Protein AF-A0AAE1NKJ9-F1 (afdb_monomer_lite)

Organism: NCBI:txid1843537

Secondary structure (DSSP, 8-state):
--------EE---HHHHHHHHHHHHH---S-HHHHHHHSS--HHHHHHHHHTTEE-TTHHHHHHHHHHT---

Se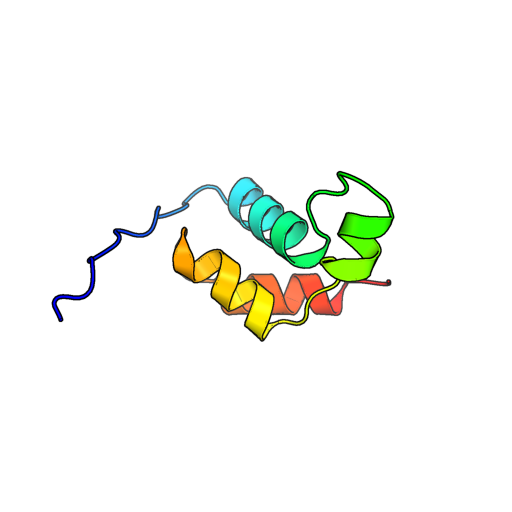quence (72 aa):
MIAEVRFLGVIKDRQYQLDIVLASHRGAGDSDEAVALGGHVGRDKVIDHIMQRYWWRNVTSDVVETIKTCLW

pLDDT: mean 83.91, std 14.44, range [44.59, 97.56]

Structure (mmCIF, N/CA/C/O backbone):
data_AF-A0AAE1NKJ9-F1
#
_entry.id   AF-A0AAE1NKJ9-F1
#
loop_
_atom_site.group_PDB
_atom_site.id
_atom_site.type_symbol
_atom_site.label_atom_id
_atom_site.label_alt_id
_atom_site.label_comp_id
_atom_site.label_asym_id
_atom_site.label_entity_id
_atom_site.label_seq_id
_atom_site.pdbx_PDB_ins_code
_atom_site.Cartn_x
_atom_site.Cartn_y
_atom_site.Cartn_z
_atom_site.occupancy
_atom_site.B_iso_or_equiv
_atom_site.auth_seq_id
_atom_site.auth_comp_id
_atom_site.auth_asym_id
_atom_site.auth_atom_id
_atom_site.pdbx_PDB_model_num
ATOM 1 N N . MET A 1 1 ? -7.299 -29.589 6.088 1.00 44.59 1 MET A N 1
ATOM 2 C CA . MET A 1 1 ? -6.337 -28.481 6.263 1.00 44.59 1 MET A CA 1
ATOM 3 C C . MET A 1 1 ? -7.086 -27.327 6.897 1.00 44.59 1 MET A C 1
ATOM 5 O O . MET A 1 1 ? -8.073 -26.896 6.319 1.00 44.59 1 MET A O 1
ATOM 9 N N . ILE A 1 2 ? -6.6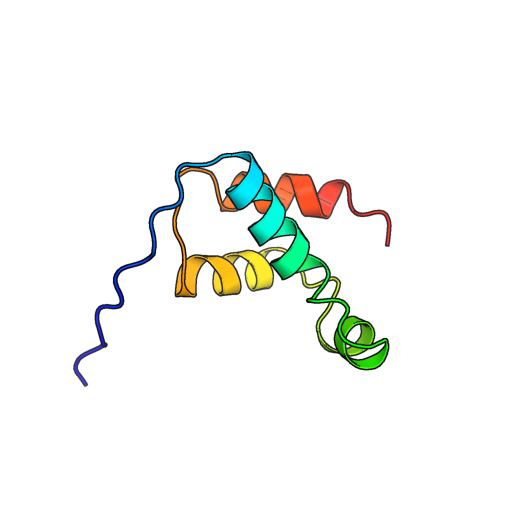93 -26.897 8.093 1.00 47.56 2 ILE A N 1
ATOM 10 C CA . ILE A 1 2 ? -7.268 -25.707 8.730 1.00 47.56 2 ILE A CA 1
ATOM 11 C C . ILE A 1 2 ? -6.432 -24.534 8.219 1.00 47.56 2 ILE A C 1
ATOM 13 O O . ILE A 1 2 ? -5.223 -24.521 8.432 1.00 47.56 2 ILE A O 1
ATOM 17 N N . ALA A 1 3 ? -7.038 -23.614 7.471 1.00 55.62 3 ALA A N 1
ATOM 18 C CA . ALA A 1 3 ? -6.362 -22.385 7.078 1.00 55.62 3 ALA A CA 1
ATOM 19 C C . ALA A 1 3 ? -6.086 -21.563 8.346 1.00 55.62 3 ALA A C 1
ATOM 21 O O . ALA A 1 3 ? -7.011 -21.311 9.120 1.00 55.62 3 ALA A O 1
ATOM 22 N N . GLU A 1 4 ? -4.830 -21.175 8.582 1.00 55.66 4 GLU A N 1
ATOM 23 C CA . GLU A 1 4 ? -4.502 -20.186 9.612 1.00 55.66 4 GLU A CA 1
ATOM 24 C C . GLU A 1 4 ? -5.321 -18.920 9.348 1.00 55.66 4 GLU A C 1
ATOM 26 O O . GLU A 1 4 ? -5.145 -18.252 8.327 1.00 55.66 4 GLU A O 1
ATOM 31 N N . VAL A 1 5 ? -6.217 -18.574 10.272 1.00 56.88 5 VAL A N 1
ATOM 32 C CA . VAL A 1 5 ? -6.906 -17.284 10.242 1.00 56.88 5 VAL A CA 1
ATOM 33 C C . VAL A 1 5 ? -5.900 -16.233 10.697 1.00 56.88 5 VAL A C 1
ATOM 35 O O . VAL A 1 5 ? -5.716 -15.998 11.890 1.00 56.88 5 VAL A O 1
ATOM 38 N N . ARG A 1 6 ? -5.200 -15.620 9.741 1.00 62.03 6 ARG A N 1
ATOM 39 C CA . ARG A 1 6 ? -4.359 -14.453 10.010 1.00 62.03 6 ARG A CA 1
ATOM 40 C C . ARG A 1 6 ? -5.255 -13.231 10.146 1.00 62.03 6 ARG A C 1
ATOM 42 O O . ARG A 1 6 ? -5.918 -12.829 9.193 1.00 62.03 6 ARG A O 1
ATOM 49 N N . PHE A 1 7 ? -5.280 -12.640 11.337 1.00 62.22 7 PHE A N 1
ATOM 50 C CA . PHE A 1 7 ? -5.903 -11.337 11.530 1.00 62.22 7 PHE A CA 1
ATOM 51 C C . PHE A 1 7 ? -5.076 -10.288 10.785 1.00 62.22 7 PHE A C 1
ATOM 53 O O . PHE A 1 7 ? -3.893 -10.108 11.071 1.00 62.22 7 PHE A O 1
ATOM 60 N N . LEU A 1 8 ? -5.694 -9.616 9.815 1.00 71.69 8 LEU A N 1
ATOM 61 C CA . LEU A 1 8 ? -5.061 -8.508 9.106 1.00 71.69 8 LEU A CA 1
ATOM 62 C C . LEU A 1 8 ? -4.899 -7.318 10.050 1.00 71.69 8 LEU A C 1
ATOM 64 O O . LEU A 1 8 ? -5.829 -6.960 10.779 1.00 71.69 8 LEU A O 1
ATOM 68 N N . GLY A 1 9 ? -3.733 -6.674 10.011 1.00 87.25 9 GLY A N 1
ATOM 69 C CA . GLY A 1 9 ? -3.520 -5.413 10.709 1.00 87.25 9 GLY A CA 1
ATOM 70 C C . GLY A 1 9 ? -4.397 -4.324 10.093 1.00 87.25 9 GLY A C 1
ATOM 71 O O . GLY A 1 9 ? -4.166 -3.911 8.957 1.00 87.25 9 GLY A O 1
ATOM 72 N N . VAL A 1 10 ? -5.415 -3.854 10.820 1.00 93.50 10 VAL A N 1
ATOM 73 C CA . VAL A 1 10 ? -6.265 -2.752 10.347 1.00 93.50 10 VAL A CA 1
ATOM 74 C C . VAL A 1 10 ? -5.503 -1.438 10.475 1.00 93.50 10 VAL A C 1
ATOM 76 O O . VAL A 1 10 ? -5.227 -0.982 11.586 1.00 93.50 10 VAL A O 1
ATOM 79 N N . ILE A 1 11 ? -5.201 -0.805 9.342 1.00 95.69 11 ILE A N 1
ATOM 80 C CA . ILE A 1 11 ? -4.451 0.453 9.304 1.00 95.69 11 ILE A CA 1
ATOM 81 C C . ILE A 1 11 ? -5.418 1.628 9.184 1.00 95.69 11 ILE A C 1
ATOM 83 O O . ILE A 1 11 ? -6.176 1.730 8.221 1.00 95.69 11 ILE A O 1
ATOM 87 N N . LYS A 1 12 ? -5.391 2.533 10.168 1.00 94.44 12 LYS A N 1
ATOM 88 C CA . LYS A 1 12 ? -6.248 3.732 10.201 1.00 94.44 12 LYS A CA 1
ATOM 89 C C . LYS A 1 12 ? -5.537 5.004 9.745 1.00 94.44 12 LYS A C 1
ATOM 91 O O . LYS A 1 12 ? -6.207 5.926 9.293 1.00 94.44 12 LYS A O 1
ATOM 96 N N . ASP A 1 13 ? -4.217 5.057 9.892 1.00 96.44 13 ASP A N 1
ATOM 97 C CA . ASP A 1 13 ? -3.431 6.231 9.529 1.00 96.44 13 ASP A CA 1
ATOM 98 C C . ASP A 1 13 ? -3.313 6.362 8.007 1.00 96.44 13 ASP A C 1
ATOM 100 O O . ASP A 1 13 ? -2.921 5.414 7.324 1.00 96.44 13 ASP A O 1
ATOM 104 N N . ARG A 1 14 ? -3.686 7.528 7.470 1.00 96.19 14 ARG A N 1
ATOM 105 C CA . ARG A 1 14 ? -3.765 7.731 6.021 1.00 96.19 14 ARG A CA 1
ATOM 106 C C . ARG A 1 14 ? -2.390 7.795 5.372 1.00 96.19 14 ARG A C 1
ATOM 108 O O . ARG A 1 14 ? -2.224 7.250 4.285 1.00 96.19 14 ARG A O 1
ATOM 115 N N . GLN A 1 15 ? -1.429 8.453 6.014 1.00 95.88 15 GLN A N 1
ATOM 116 C CA . GLN A 1 15 ? -0.087 8.559 5.456 1.00 95.88 15 GLN A CA 1
ATOM 117 C C . GLN A 1 15 ? 0.548 7.172 5.387 1.00 95.88 15 GLN A C 1
ATOM 119 O O . GLN A 1 15 ? 1.025 6.762 4.336 1.00 95.88 15 GLN A O 1
ATOM 124 N N . TYR A 1 16 ? 0.407 6.391 6.454 1.00 95.69 16 TYR A N 1
ATOM 125 C CA . TYR A 1 16 ? 0.949 5.047 6.517 1.00 95.69 16 TYR A CA 1
ATOM 126 C C . TYR A 1 16 ? 0.303 4.089 5.505 1.00 95.69 16 TYR A C 1
ATOM 128 O O . TYR A 1 16 ? 0.993 3.253 4.928 1.00 95.69 16 TYR A O 1
ATOM 136 N N . GLN A 1 17 ? -0.999 4.227 5.216 1.00 96.44 17 GLN A N 1
ATOM 137 C CA . GLN A 1 17 ? -1.634 3.498 4.105 1.00 96.44 17 GLN A CA 1
ATOM 138 C C . GLN A 1 17 ? -0.943 3.792 2.767 1.00 96.44 17 GLN A C 1
ATOM 140 O O . GLN A 1 17 ? -0.642 2.865 2.016 1.00 96.44 17 GLN A O 1
ATOM 145 N N . LEU A 1 18 ? -0.685 5.069 2.470 1.00 94.75 18 LEU A N 1
ATOM 146 C CA . LEU A 1 18 ? -0.032 5.484 1.226 1.00 94.75 18 LEU A CA 1
ATOM 147 C C . LEU A 1 18 ? 1.424 5.013 1.167 1.00 94.75 18 LEU A C 1
ATOM 149 O O . LEU A 1 18 ? 1.862 4.522 0.127 1.00 94.75 18 LEU A O 1
ATOM 153 N N . ASP A 1 19 ? 2.142 5.085 2.287 1.00 93.75 19 ASP A N 1
ATOM 154 C CA . ASP A 1 19 ? 3.519 4.601 2.396 1.00 93.75 19 ASP A CA 1
ATOM 155 C C . ASP A 1 19 ? 3.593 3.091 2.122 1.00 93.75 19 ASP A C 1
ATOM 157 O O . ASP A 1 19 ? 4.452 2.638 1.363 1.00 93.75 19 ASP A O 1
ATOM 161 N N . ILE A 1 20 ? 2.646 2.309 2.660 1.00 93.94 20 ILE A N 1
ATOM 162 C CA . ILE A 1 20 ? 2.529 0.870 2.385 1.00 93.94 20 ILE A CA 1
ATOM 163 C C . ILE A 1 20 ? 2.294 0.614 0.891 1.00 93.94 20 ILE A C 1
ATOM 165 O O . ILE A 1 20 ? 2.930 -0.277 0.324 1.00 93.94 20 ILE A O 1
ATOM 169 N N . VAL A 1 21 ? 1.400 1.367 0.240 1.00 94.62 21 VAL A N 1
ATOM 170 C CA . VAL A 1 21 ? 1.123 1.210 -1.199 1.00 94.62 21 VAL A CA 1
ATOM 171 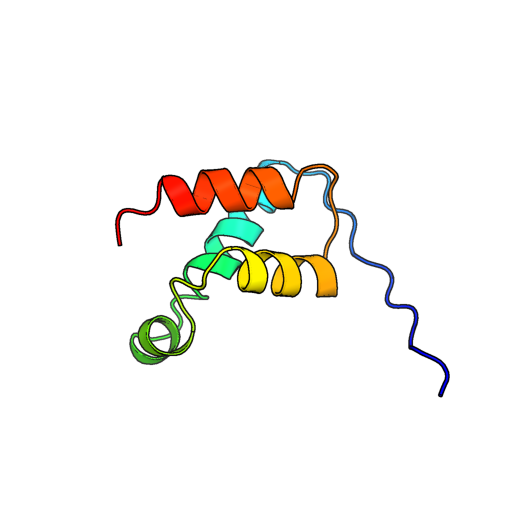C C . VAL A 1 21 ? 2.367 1.521 -2.029 1.00 94.62 21 VAL A C 1
ATOM 173 O O . VAL A 1 21 ? 2.729 0.734 -2.905 1.00 94.62 21 VAL A O 1
ATOM 176 N N . LEU A 1 22 ? 3.050 2.628 -1.731 1.00 91.62 22 LEU A N 1
ATOM 177 C CA . LEU A 1 22 ? 4.262 3.043 -2.435 1.00 91.62 22 LEU A CA 1
ATOM 178 C C . LEU A 1 22 ? 5.385 2.018 -2.282 1.00 91.62 22 LEU A C 1
ATOM 180 O O . LEU A 1 22 ? 5.970 1.616 -3.287 1.00 91.62 22 LEU A O 1
ATOM 184 N N . ALA A 1 23 ? 5.645 1.555 -1.058 1.00 89.25 23 ALA A N 1
ATOM 185 C CA . ALA A 1 23 ? 6.658 0.538 -0.792 1.00 89.25 23 ALA A CA 1
ATOM 186 C C . ALA A 1 23 ? 6.320 -0.794 -1.481 1.00 89.25 23 ALA A C 1
ATOM 188 O O . ALA A 1 23 ? 7.188 -1.432 -2.075 1.00 89.25 23 ALA A O 1
ATOM 189 N N . SER A 1 24 ? 5.044 -1.191 -1.466 1.00 90.25 24 SER A N 1
ATOM 190 C CA . SER A 1 24 ? 4.582 -2.427 -2.109 1.00 90.25 24 SER A CA 1
ATOM 191 C C . SER A 1 24 ? 4.679 -2.376 -3.634 1.00 90.25 24 SER A C 1
ATOM 193 O O . SER A 1 24 ? 4.878 -3.416 -4.256 1.00 90.25 24 SER A O 1
ATOM 195 N N . HIS A 1 25 ? 4.528 -1.191 -4.235 1.00 91.00 25 HIS A N 1
ATOM 196 C CA . HIS A 1 25 ? 4.642 -0.994 -5.678 1.00 91.00 25 HIS A CA 1
ATOM 197 C C . HIS A 1 25 ? 6.096 -0.839 -6.132 1.00 91.00 25 HIS A C 1
ATOM 199 O O . HIS A 1 25 ? 6.504 -1.533 -7.055 1.00 91.00 25 HIS A O 1
ATOM 205 N N . ARG A 1 26 ? 6.882 0.041 -5.501 1.00 85.81 26 ARG A N 1
ATOM 206 C CA . ARG A 1 26 ? 8.259 0.368 -5.923 1.00 85.81 26 ARG A CA 1
ATOM 207 C C . ARG A 1 26 ? 9.297 -0.668 -5.491 1.00 85.81 26 ARG A C 1
ATOM 209 O O . ARG A 1 26 ? 10.359 -0.745 -6.097 1.00 85.81 26 ARG A O 1
ATOM 216 N N . GLY A 1 27 ? 8.981 -1.474 -4.481 1.00 78.88 27 GLY A N 1
ATOM 217 C CA . GLY A 1 27 ? 9.966 -2.291 -3.782 1.00 78.88 27 GLY A CA 1
ATOM 218 C C . GLY A 1 27 ? 10.710 -1.475 -2.722 1.00 78.88 27 GLY A C 1
ATOM 219 O O . GLY A 1 27 ? 10.653 -0.247 -2.702 1.00 78.88 27 GLY A O 1
ATOM 220 N N . ALA A 1 28 ? 11.401 -2.169 -1.817 1.00 67.50 28 ALA A N 1
ATOM 221 C CA . ALA A 1 28 ? 12.082 -1.552 -0.676 1.00 67.50 28 ALA A CA 1
ATOM 222 C C . ALA A 1 28 ? 13.293 -0.678 -1.070 1.00 67.50 28 ALA A C 1
ATOM 224 O O . ALA A 1 28 ? 13.781 0.093 -0.251 1.00 67.50 28 ALA A O 1
ATOM 225 N N . GLY A 1 29 ? 13.748 -0.747 -2.328 1.00 64.00 29 GLY A N 1
ATOM 226 C CA . GLY A 1 29 ? 14.910 0.014 -2.797 1.00 64.00 29 GLY A CA 1
ATOM 227 C C . GLY A 1 29 ? 16.236 -0.484 -2.219 1.00 64.00 29 GLY A C 1
ATOM 228 O O . GLY A 1 29 ? 17.236 0.219 -2.313 1.00 64.00 29 GLY A O 1
ATOM 229 N N . ASP A 1 30 ? 16.244 -1.681 -1.625 1.00 64.88 30 ASP A N 1
ATOM 230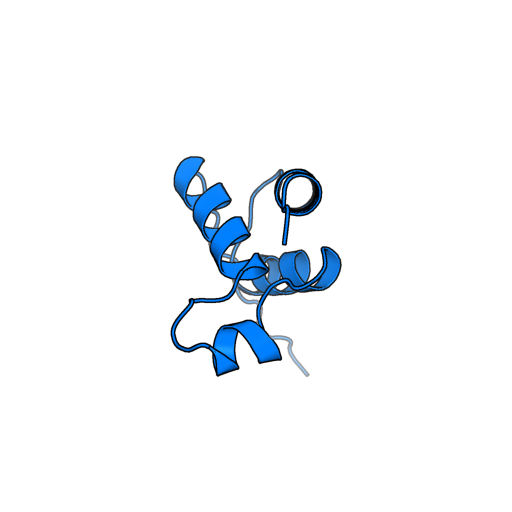 C CA . ASP A 1 30 ? 17.403 -2.248 -0.926 1.00 64.88 30 ASP A CA 1
ATOM 231 C C . ASP A 1 30 ? 18.602 -2.498 -1.863 1.00 64.88 30 ASP A C 1
ATOM 233 O O . ASP A 1 30 ? 19.747 -2.503 -1.414 1.00 64.88 30 ASP A O 1
ATOM 237 N N . SER A 1 31 ? 18.348 -2.697 -3.163 1.00 66.12 31 SER A N 1
ATOM 238 C CA . SER A 1 31 ? 19.356 -2.718 -4.230 1.00 66.12 31 SER A CA 1
ATOM 239 C C . SER A 1 31 ? 18.721 -2.495 -5.611 1.00 66.12 31 SER A C 1
ATOM 241 O O . SER A 1 31 ? 17.504 -2.646 -5.773 1.00 66.12 31 SER A O 1
ATOM 243 N N . ASP A 1 32 ? 19.545 -2.194 -6.620 1.00 68.69 32 ASP A N 1
ATOM 244 C CA . ASP A 1 32 ? 19.111 -2.092 -8.021 1.00 68.69 32 ASP A CA 1
ATOM 245 C C . ASP A 1 32 ? 18.486 -3.409 -8.509 1.00 68.69 32 ASP A C 1
ATOM 247 O O . ASP A 1 32 ? 17.470 -3.403 -9.204 1.00 68.69 32 ASP A O 1
ATOM 251 N N . GLU A 1 33 ? 19.023 -4.556 -8.084 1.00 69.25 33 GLU A N 1
ATOM 252 C CA . GLU A 1 33 ? 18.453 -5.873 -8.375 1.00 69.25 33 GLU A CA 1
ATOM 253 C C . GLU A 1 33 ? 17.092 -6.083 -7.705 1.00 69.25 33 GLU A C 1
ATOM 255 O O . GLU A 1 33 ? 16.196 -6.661 -8.318 1.00 69.25 33 GLU A O 1
ATOM 260 N N . ALA A 1 34 ? 16.899 -5.612 -6.469 1.00 63.34 34 ALA A N 1
ATOM 261 C CA . ALA A 1 34 ? 15.615 -5.723 -5.777 1.00 63.34 34 ALA A CA 1
ATOM 262 C C . ALA A 1 34 ? 14.522 -4.904 -6.483 1.00 63.34 34 ALA A C 1
ATOM 264 O O . ALA A 1 34 ? 13.387 -5.369 -6.626 1.00 63.34 34 ALA A O 1
ATOM 265 N N . VAL A 1 35 ? 14.874 -3.714 -6.977 1.00 65.62 35 VAL A N 1
ATOM 266 C CA . VAL A 1 35 ? 13.981 -2.883 -7.797 1.00 65.62 35 VAL A CA 1
ATOM 267 C C . VAL A 1 35 ? 13.733 -3.538 -9.160 1.00 65.62 35 VAL A C 1
ATOM 269 O O . VAL A 1 35 ? 12.580 -3.645 -9.570 1.00 65.62 35 VAL A O 1
ATOM 272 N N . ALA A 1 36 ? 14.768 -4.052 -9.830 1.00 67.50 36 ALA A N 1
ATOM 273 C CA . ALA A 1 36 ? 14.651 -4.673 -11.153 1.00 67.50 36 ALA A CA 1
ATOM 274 C C . ALA A 1 36 ? 13.852 -5.989 -11.153 1.00 67.50 36 ALA A C 1
ATOM 276 O O . ALA A 1 36 ? 13.143 -6.285 -12.114 1.00 67.50 36 ALA A O 1
ATOM 277 N N . LEU A 1 37 ? 13.959 -6.793 -10.090 1.00 66.19 37 LEU A N 1
ATOM 278 C CA . LEU A 1 37 ? 13.301 -8.102 -9.988 1.00 66.19 37 LEU A CA 1
ATOM 279 C C . LEU A 1 37 ? 11.937 -8.045 -9.285 1.00 66.19 37 LEU A C 1
ATOM 281 O O . LEU A 1 37 ? 11.108 -8.939 -9.476 1.00 66.19 37 LEU A O 1
ATOM 285 N N . GLY A 1 38 ? 11.706 -7.036 -8.440 1.00 64.94 38 GLY A N 1
ATOM 286 C CA . GLY A 1 38 ? 10.565 -7.002 -7.522 1.00 64.94 38 GLY A CA 1
ATOM 287 C C . GLY A 1 38 ? 9.830 -5.667 -7.410 1.00 64.94 38 GLY A C 1
ATOM 288 O O . GLY A 1 38 ? 8.761 -5.647 -6.798 1.00 64.94 38 GLY A O 1
ATOM 289 N N . GLY A 1 39 ? 10.363 -4.588 -7.987 1.00 75.62 39 GLY A N 1
ATOM 290 C CA . GLY A 1 39 ? 9.743 -3.266 -8.031 1.00 75.62 39 GLY A CA 1
ATOM 291 C C . GLY A 1 39 ? 8.808 -3.072 -9.229 1.00 75.62 39 GLY A C 1
ATOM 292 O O . GLY A 1 39 ? 8.689 -3.929 -10.102 1.00 75.62 39 GLY A O 1
ATOM 293 N N . HIS A 1 40 ? 8.099 -1.944 -9.238 1.00 83.00 40 HIS A N 1
ATOM 294 C CA . HIS A 1 40 ? 7.094 -1.551 -10.237 1.00 83.00 40 HIS A CA 1
ATOM 295 C C . HIS A 1 40 ? 6.045 -2.632 -10.533 1.00 83.00 40 HIS A C 1
ATOM 297 O O . HIS A 1 40 ? 5.573 -2.808 -11.658 1.00 83.00 40 HIS A O 1
ATOM 303 N N . VAL A 1 41 ? 5.639 -3.371 -9.501 1.00 86.69 41 VAL A N 1
ATOM 304 C CA . VAL A 1 41 ? 4.669 -4.454 -9.667 1.00 86.69 41 VAL A CA 1
ATOM 305 C C . VAL A 1 41 ? 3.265 -3.913 -9.938 1.00 86.69 41 VAL A C 1
ATOM 307 O O . VAL A 1 41 ? 2.843 -2.893 -9.387 1.00 86.69 41 VAL A O 1
ATOM 310 N N . GLY A 1 42 ? 2.530 -4.618 -10.800 1.00 87.88 42 GLY A N 1
ATOM 311 C CA . GLY A 1 42 ? 1.178 -4.239 -11.202 1.00 87.88 42 GLY A CA 1
ATOM 312 C C . GLY A 1 42 ? 0.147 -4.316 -10.071 1.00 87.88 42 GLY A C 1
ATOM 313 O O . GLY A 1 42 ? 0.363 -4.943 -9.033 1.00 87.88 42 GLY A O 1
ATOM 314 N N . ARG A 1 43 ? -1.015 -3.702 -10.320 1.00 93.12 43 ARG A N 1
ATOM 315 C CA . AR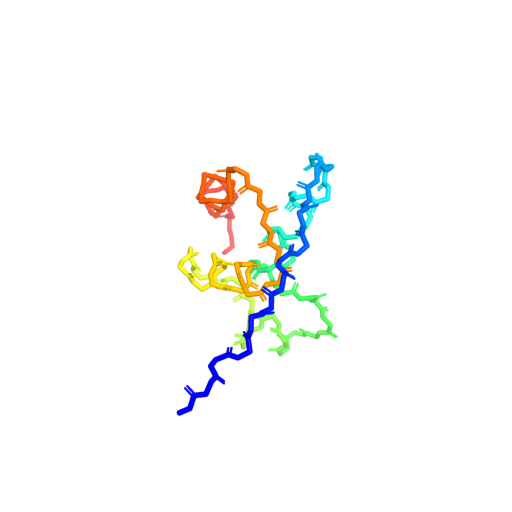G A 1 43 ? -2.125 -3.514 -9.368 1.00 93.12 43 ARG A CA 1
ATOM 316 C C . ARG A 1 43 ? -2.450 -4.749 -8.533 1.00 93.12 43 ARG A C 1
ATOM 318 O O . ARG A 1 43 ? -2.487 -4.657 -7.312 1.00 93.12 43 ARG A O 1
ATOM 325 N N . ASP A 1 44 ? -2.696 -5.878 -9.186 1.00 94.25 44 ASP A N 1
ATOM 326 C CA . ASP A 1 44 ? -3.217 -7.067 -8.505 1.00 94.25 44 ASP A CA 1
ATOM 327 C C . ASP A 1 44 ? -2.178 -7.640 -7.530 1.00 94.25 44 ASP A C 1
ATOM 329 O O . ASP A 1 44 ? -2.506 -7.957 -6.392 1.00 94.25 44 ASP A O 1
ATOM 333 N N . LYS A 1 45 ? -0.893 -7.626 -7.910 1.00 92.06 45 LYS A N 1
ATOM 334 C CA . LYS A 1 45 ? 0.207 -8.066 -7.042 1.00 92.06 45 LYS A CA 1
ATOM 335 C C . LYS A 1 45 ? 0.386 -7.154 -5.825 1.00 92.06 45 LYS A C 1
ATOM 337 O O . LYS A 1 45 ? 0.637 -7.645 -4.728 1.00 92.06 45 LYS A O 1
ATOM 342 N N . VAL A 1 46 ? 0.225 -5.839 -5.998 1.00 94.25 46 VAL A N 1
ATOM 343 C CA . VAL A 1 46 ? 0.252 -4.885 -4.876 1.00 94.25 46 VAL A CA 1
ATOM 344 C C . VAL A 1 46 ? -0.912 -5.139 -3.917 1.00 94.25 46 VAL A C 1
ATOM 346 O O . VAL A 1 46 ? -0.698 -5.211 -2.708 1.00 94.25 46 VAL A O 1
ATOM 349 N N . ILE A 1 47 ? -2.132 -5.313 -4.439 1.00 95.56 47 ILE A N 1
ATOM 350 C CA . ILE A 1 47 ? -3.315 -5.617 -3.620 1.00 95.56 47 ILE A CA 1
ATOM 351 C C . ILE A 1 47 ? -3.094 -6.913 -2.839 1.00 95.56 47 ILE A C 1
ATOM 353 O O . ILE A 1 47 ? -3.307 -6.924 -1.629 1.00 95.56 47 ILE A O 1
ATOM 357 N N . ASP A 1 48 ? -2.601 -7.967 -3.488 1.00 93.56 48 ASP A N 1
ATOM 358 C CA . ASP A 1 48 ? -2.328 -9.248 -2.837 1.00 93.56 48 ASP A CA 1
ATOM 359 C C . ASP A 1 48 ? -1.280 -9.116 -1.723 1.00 93.56 48 ASP A C 1
ATOM 361 O O . ASP A 1 48 ? -1.478 -9.626 -0.619 1.00 93.56 48 ASP A O 1
ATOM 365 N N . HIS A 1 49 ? -0.179 -8.394 -1.962 1.00 91.31 49 HIS A N 1
ATOM 366 C CA . HIS A 1 49 ? 0.856 -8.161 -0.948 1.00 91.31 49 HIS A CA 1
ATOM 367 C C . HIS A 1 49 ? 0.311 -7.451 0.296 1.00 91.31 49 HIS A C 1
ATOM 369 O O . HIS A 1 49 ? 0.645 -7.839 1.424 1.00 91.31 49 HIS A O 1
ATOM 375 N N . ILE A 1 50 ? -0.527 -6.432 0.085 1.00 93.56 50 ILE A N 1
ATOM 376 C CA . ILE A 1 50 ? -1.158 -5.654 1.151 1.00 93.56 50 ILE A CA 1
ATOM 377 C C . ILE A 1 50 ? -2.159 -6.530 1.902 1.00 93.56 50 ILE A C 1
ATOM 379 O O . ILE A 1 50 ? -2.047 -6.674 3.116 1.00 93.56 50 ILE A O 1
ATOM 383 N N . MET A 1 51 ? -3.086 -7.170 1.190 1.00 93.06 51 MET A N 1
ATOM 384 C CA . MET A 1 51 ? -4.199 -7.931 1.765 1.00 93.06 51 MET A CA 1
ATOM 385 C C . MET A 1 51 ? -3.766 -9.219 2.478 1.00 93.06 51 MET A C 1
ATOM 387 O O . MET A 1 51 ? -4.564 -9.810 3.195 1.00 93.06 51 MET A O 1
ATOM 391 N N . GLN A 1 52 ? -2.509 -9.648 2.335 1.00 90.94 52 GLN A N 1
ATOM 392 C CA . GLN A 1 52 ? -1.914 -10.718 3.146 1.00 90.94 52 GLN A CA 1
ATOM 393 C C . GLN A 1 52 ? -1.545 -10.286 4.577 1.00 90.94 52 GLN A C 1
ATOM 395 O O . GLN A 1 52 ? -1.316 -11.147 5.429 1.00 90.94 52 GLN A O 1
ATOM 400 N N . ARG A 1 53 ? -1.401 -8.979 4.836 1.00 91.12 53 ARG A N 1
ATOM 401 C CA . ARG A 1 53 ? -0.809 -8.438 6.079 1.00 91.12 53 ARG A CA 1
ATOM 402 C C . ARG A 1 53 ? -1.644 -7.325 6.707 1.00 91.12 53 ARG A C 1
ATOM 404 O O . ARG A 1 53 ? -1.707 -7.216 7.931 1.00 91.12 53 ARG A O 1
ATOM 411 N N . TYR A 1 54 ? -2.294 -6.522 5.877 1.00 94.75 54 TYR A N 1
ATOM 412 C CA . TYR A 1 54 ? -2.957 -5.285 6.251 1.00 94.75 54 TYR A CA 1
ATOM 413 C C . TYR A 1 54 ? -4.350 -5.198 5.642 1.00 94.75 54 TYR A C 1
ATOM 415 O O . TYR A 1 54 ? -4.666 -5.855 4.652 1.00 94.75 54 TYR A O 1
ATOM 423 N N . TRP A 1 55 ? -5.184 -4.345 6.229 1.00 94.62 55 TRP A N 1
ATOM 424 C CA . TRP A 1 55 ? -6.494 -4.031 5.679 1.00 94.62 55 TRP A CA 1
ATOM 425 C C . TRP A 1 55 ? -6.893 -2.580 5.948 1.00 94.62 55 TRP A C 1
ATOM 427 O O . TRP A 1 55 ? -6.685 -2.055 7.044 1.00 94.62 55 TRP A O 1
ATOM 437 N N . TRP A 1 56 ? -7.529 -1.954 4.958 1.00 96.62 56 TRP A N 1
ATOM 438 C CA . TRP A 1 56 ? -8.333 -0.740 5.107 1.00 96.62 56 TRP A CA 1
ATOM 439 C C . TRP A 1 56 ? -9.403 -0.684 4.007 1.00 96.62 56 TRP A C 1
ATOM 441 O O . TRP A 1 56 ? -9.368 -1.449 3.045 1.00 96.62 56 TRP A O 1
ATOM 451 N N . ARG A 1 57 ? -10.384 0.219 4.139 1.00 95.56 57 ARG A N 1
ATOM 452 C CA . ARG A 1 57 ? -11.557 0.273 3.242 1.00 95.56 57 ARG A CA 1
ATOM 453 C C . ARG A 1 57 ? -11.196 0.495 1.765 1.00 95.56 57 ARG A C 1
ATOM 455 O O . ARG A 1 57 ? -11.869 -0.039 0.892 1.00 95.56 57 ARG A O 1
ATOM 462 N N . ASN A 1 58 ? -10.158 1.284 1.505 1.00 96.69 58 ASN A N 1
ATOM 463 C CA . ASN A 1 58 ? -9.878 1.867 0.191 1.00 96.69 58 ASN A CA 1
ATOM 464 C C . ASN A 1 58 ? -8.616 1.291 -0.483 1.00 96.69 58 ASN A C 1
ATOM 466 O O . ASN A 1 58 ? -8.098 1.908 -1.408 1.00 96.69 58 ASN A O 1
ATOM 470 N N . VAL A 1 59 ? -8.131 0.108 -0.066 1.00 96.50 59 VAL A N 1
ATOM 471 C CA . VAL A 1 59 ? -6.896 -0.516 -0.604 1.00 96.50 59 VAL A CA 1
ATOM 472 C C . VAL A 1 59 ? -6.870 -0.482 -2.133 1.00 96.50 59 VAL A C 1
ATOM 474 O O . VAL A 1 59 ? -5.934 0.037 -2.731 1.00 96.50 59 VAL A O 1
ATOM 477 N N . THR A 1 60 ? -7.927 -0.975 -2.780 1.00 96.69 60 THR A N 1
ATOM 478 C CA . THR A 1 60 ? -7.979 -1.069 -4.244 1.00 96.69 60 THR A CA 1
ATOM 479 C C . THR A 1 60 ? -7.902 0.294 -4.930 1.00 96.69 60 THR A C 1
ATOM 481 O O . THR A 1 60 ? -7.185 0.425 -5.921 1.00 96.69 60 THR A O 1
ATOM 484 N N . SER A 1 61 ? -8.618 1.312 -4.436 1.00 97.56 61 SER A N 1
ATOM 485 C CA . SER A 1 61 ? -8.582 2.646 -5.051 1.00 97.56 61 SER A CA 1
ATOM 486 C C . SER A 1 61 ? -7.222 3.308 -4.862 1.00 97.56 61 SER A C 1
ATOM 488 O O . SER A 1 61 ? -6.681 3.843 -5.824 1.00 97.56 61 SER A O 1
ATOM 490 N N . ASP A 1 62 ? -6.630 3.185 -3.673 1.00 97.19 62 ASP A N 1
ATOM 491 C CA . ASP A 1 62 ? -5.328 3.782 -3.365 1.00 97.19 62 ASP A CA 1
ATOM 492 C C . ASP A 1 62 ? -4.215 3.189 -4.233 1.00 97.19 62 ASP A C 1
ATOM 494 O O . ASP A 1 62 ? -3.368 3.913 -4.758 1.00 97.19 62 ASP A O 1
ATOM 498 N N . VAL A 1 63 ? -4.245 1.870 -4.446 1.00 96.38 63 VAL A N 1
ATOM 499 C CA . VAL A 1 63 ? -3.306 1.187 -5.343 1.00 96.38 63 VAL A CA 1
ATOM 500 C C . VAL A 1 63 ? -3.487 1.662 -6.783 1.00 96.38 63 VAL A C 1
ATOM 502 O O . VAL A 1 63 ? -2.507 1.968 -7.460 1.00 96.38 63 VAL A O 1
ATOM 505 N N . VAL A 1 64 ? -4.729 1.750 -7.267 1.00 96.12 64 VAL A N 1
ATOM 506 C CA . VAL A 1 64 ? -5.012 2.190 -8.642 1.00 96.12 64 VAL A CA 1
ATOM 507 C C . VAL A 1 64 ? -4.546 3.627 -8.879 1.00 96.12 64 VAL A C 1
ATOM 509 O O . VAL A 1 64 ? -3.926 3.894 -9.906 1.00 96.12 64 VAL A O 1
ATOM 512 N N . GLU A 1 65 ? -4.832 4.547 -7.960 1.00 95.38 65 GLU A N 1
ATOM 513 C CA . GLU A 1 65 ? -4.416 5.951 -8.065 1.00 95.38 65 GLU A CA 1
ATOM 514 C C . GLU A 1 65 ? -2.892 6.102 -8.012 1.00 95.38 65 GLU A C 1
ATOM 516 O O . GLU A 1 65 ? -2.311 6.832 -8.819 1.00 95.38 65 GLU A O 1
ATOM 521 N N . THR A 1 66 ? -2.234 5.350 -7.127 1.00 92.56 66 THR A N 1
ATOM 522 C CA . THR A 1 66 ? -0.771 5.367 -7.006 1.00 92.56 66 THR A CA 1
ATOM 523 C C . THR A 1 66 ? -0.092 4.845 -8.271 1.00 92.56 66 THR A C 1
ATOM 525 O O . THR A 1 66 ? 0.831 5.472 -8.781 1.00 92.56 66 THR A O 1
ATOM 528 N N . ILE A 1 67 ? -0.562 3.727 -8.829 1.00 91.00 67 ILE A N 1
ATOM 529 C CA . ILE A 1 67 ? 0.047 3.144 -10.034 1.00 91.00 67 ILE A CA 1
ATOM 530 C C . ILE A 1 67 ? -0.196 4.028 -11.260 1.00 91.00 67 ILE A C 1
ATOM 532 O O . ILE A 1 67 ? 0.712 4.218 -12.061 1.00 91.00 67 ILE A O 1
ATOM 536 N N . LYS A 1 68 ? -1.391 4.617 -11.402 1.00 91.62 68 LYS A N 1
ATOM 537 C CA . LYS A 1 68 ? -1.707 5.530 -12.519 1.00 91.62 68 LYS A CA 1
ATOM 538 C C . LYS A 1 68 ? -0.807 6.763 -12.573 1.00 91.62 68 LYS A C 1
ATOM 540 O O . LYS A 1 68 ? -0.645 7.339 -13.643 1.00 91.62 68 LYS A O 1
ATOM 545 N N . THR A 1 69 ? -0.288 7.196 -11.429 1.00 88.75 69 THR A N 1
ATOM 546 C CA . THR A 1 69 ? 0.594 8.364 -11.314 1.00 88.75 69 THR A CA 1
ATOM 547 C C . THR A 1 69 ? 2.077 7.983 -11.309 1.00 88.75 69 THR A C 1
ATOM 549 O O . THR A 1 69 ? 2.935 8.863 -11.227 1.00 88.75 69 THR A O 1
ATOM 552 N N . CYS A 1 70 ? 2.403 6.691 -11.432 1.00 86.00 70 CYS A N 1
ATOM 553 C CA . CYS A 1 70 ? 3.776 6.230 -11.562 1.00 86.00 70 CYS A CA 1
ATOM 554 C C . CYS A 1 70 ? 4.301 6.529 -12.976 1.00 86.00 70 CYS A C 1
ATOM 556 O O . CYS A 1 70 ? 3.695 6.132 -13.968 1.00 86.00 70 CYS A O 1
ATOM 558 N N . LEU A 1 71 ? 5.417 7.259 -13.061 1.00 79.00 71 LEU A N 1
ATOM 559 C CA . LEU A 1 71 ? 6.039 7.700 -14.321 1.00 79.00 71 LEU A CA 1
ATOM 560 C C . LEU A 1 71 ? 7.181 6.786 -14.797 1.00 79.00 71 LEU A C 1
ATOM 562 O O . LEU A 1 71 ? 7.881 7.137 -15.744 1.00 79.00 71 LEU A O 1
ATOM 566 N N . TRP A 1 72 ? 7.396 5.675 -14.098 1.00 63.22 72 TRP A N 1
ATOM 567 C CA . TRP A 1 72 ? 8.509 4.747 -14.276 1.00 63.22 72 TRP A CA 1
ATOM 568 C C . TRP A 1 72 ? 7.978 3.368 -14.648 1.00 63.22 72 TRP A C 1
ATOM 570 O O . TRP A 1 72 ? 7.084 2.877 -13.913 1.00 63.22 72 TRP A O 1
#

Foldseek 3Di:
DDPPP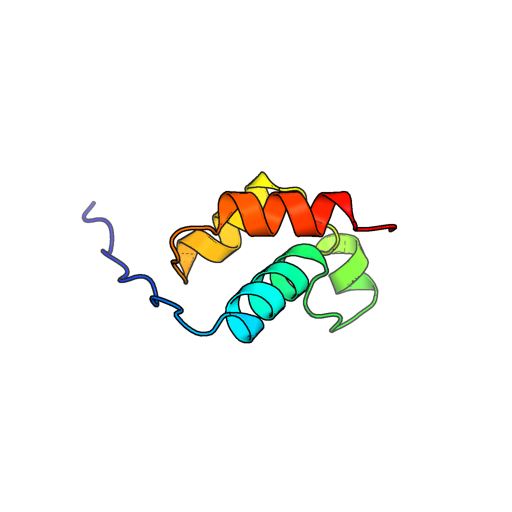DDAAEDDDPVVLLVLLQCQAQPPPPDPVRRVVRHNDDQVSSLVVCVVHHDDDCNNVSNVVVSVPDPD

Radius of gyration: 13.05 Å; chains: 1; bounding box: 31×37×26 Å

InterPro domains:
  IPR041588 Integrase zinc-binding domain [PF17921] (37-70)